Protein AF-A0A3D5E2D6-F1 (afdb_monomer_lite)

Structure (mmCIF, N/CA/C/O backbone):
data_AF-A0A3D5E2D6-F1
#
_entry.id   AF-A0A3D5E2D6-F1
#
loop_
_atom_site.group_PDB
_atom_site.id
_atom_site.type_symbol
_atom_site.label_atom_id
_atom_site.label_alt_id
_atom_site.label_comp_id
_atom_site.label_asym_id
_atom_site.label_entity_id
_atom_site.label_seq_id
_atom_site.pdbx_PDB_ins_code
_atom_site.Cartn_x
_atom_site.Cartn_y
_atom_site.Cartn_z
_atom_site.occupancy
_atom_site.B_iso_or_equiv
_atom_site.auth_seq_id
_atom_site.auth_comp_id
_atom_site.auth_asym_id
_atom_site.auth_atom_id
_atom_site.pdbx_PDB_model_num
ATOM 1 N N . MET A 1 1 ? 16.873 -0.459 74.908 1.00 52.78 1 MET A N 1
ATOM 2 C CA . MET A 1 1 ? 15.472 -0.195 75.318 1.00 52.78 1 MET A CA 1
ATOM 3 C C . MET A 1 1 ? 14.612 0.434 74.210 1.00 52.78 1 MET A C 1
ATOM 5 O O . MET A 1 1 ? 13.404 0.449 74.361 1.00 52.78 1 MET A O 1
ATOM 9 N N . SER A 1 2 ? 15.176 0.895 73.084 1.00 59.44 2 SER A N 1
ATOM 10 C CA . SER A 1 2 ? 14.431 1.497 71.958 1.00 59.44 2 SER A CA 1
ATOM 11 C C . SER A 1 2 ? 13.902 0.503 70.907 1.00 59.44 2 SER A C 1
ATOM 13 O O . SER A 1 2 ? 12.949 0.819 70.205 1.00 59.44 2 SER A O 1
ATOM 15 N N . ASN A 1 3 ? 14.479 -0.701 70.798 1.00 61.66 3 ASN A N 1
ATOM 16 C CA . ASN A 1 3 ? 14.042 -1.705 69.812 1.00 61.66 3 ASN A CA 1
ATOM 17 C C . ASN A 1 3 ? 12.753 -2.444 70.204 1.00 61.66 3 ASN A C 1
ATOM 19 O O . ASN A 1 3 ? 12.056 -2.952 69.329 1.00 61.66 3 ASN A O 1
ATOM 23 N N . ASP A 1 4 ? 12.433 -2.497 71.497 1.00 71.88 4 ASP A N 1
ATOM 24 C CA . ASP A 1 4 ? 11.298 -3.271 72.016 1.00 71.88 4 ASP A CA 1
ATOM 25 C C . ASP A 1 4 ? 9.964 -2.519 71.886 1.00 71.88 4 ASP A C 1
ATOM 27 O O . ASP A 1 4 ? 8.911 -3.104 71.657 1.00 71.88 4 ASP A O 1
ATOM 31 N N . SER A 1 5 ? 9.998 -1.187 71.954 1.00 75.25 5 SER A N 1
ATOM 32 C CA . SER A 1 5 ? 8.824 -0.350 71.685 1.00 75.25 5 SER A CA 1
ATOM 33 C C . SER A 1 5 ? 8.488 -0.303 70.191 1.00 75.25 5 SER A C 1
ATOM 35 O O . SER A 1 5 ? 7.313 -0.324 69.822 1.00 75.25 5 SER A O 1
ATOM 37 N N . LEU A 1 6 ? 9.505 -0.297 69.321 1.00 79.94 6 LEU A N 1
ATOM 38 C CA . LEU A 1 6 ? 9.332 -0.334 67.866 1.00 79.94 6 LEU A CA 1
ATOM 39 C C . LEU A 1 6 ? 8.751 -1.678 67.399 1.00 79.94 6 LEU A C 1
ATOM 41 O O . LEU A 1 6 ? 7.838 -1.704 66.572 1.00 79.94 6 LEU A O 1
ATOM 45 N N . SER A 1 7 ? 9.241 -2.792 67.950 1.00 78.38 7 SER A N 1
ATOM 46 C CA . SER A 1 7 ? 8.729 -4.132 67.641 1.00 78.38 7 SER A CA 1
ATOM 47 C C . SER A 1 7 ? 7.280 -4.309 68.113 1.00 78.38 7 SER A C 1
ATOM 49 O O . SER A 1 7 ? 6.462 -4.870 67.380 1.00 78.38 7 SER A O 1
ATOM 51 N N . GLN A 1 8 ? 6.918 -3.753 69.274 1.00 82.50 8 GLN A N 1
ATOM 52 C CA . GLN A 1 8 ? 5.534 -3.725 69.759 1.00 82.50 8 GLN A CA 1
ATOM 53 C C . GLN A 1 8 ? 4.610 -2.900 68.852 1.00 82.50 8 GLN A C 1
ATOM 55 O O . GLN A 1 8 ? 3.518 -3.362 68.519 1.00 82.50 8 GLN A O 1
ATOM 60 N N . LEU A 1 9 ? 5.049 -1.722 68.398 1.00 83.75 9 LEU A N 1
ATOM 61 C CA . LEU A 1 9 ? 4.298 -0.880 67.456 1.00 83.75 9 LEU A CA 1
ATOM 62 C C . LEU A 1 9 ? 4.072 -1.585 66.113 1.00 83.75 9 LEU A C 1
ATOM 64 O O . LEU A 1 9 ? 2.950 -1.605 65.605 1.00 83.75 9 LEU A O 1
ATOM 68 N N . LEU A 1 10 ? 5.112 -2.226 65.571 1.00 83.69 10 LEU A N 1
ATOM 69 C CA . LEU A 1 10 ? 5.026 -2.995 64.327 1.00 83.69 10 LEU A CA 1
ATOM 70 C C . LEU A 1 10 ? 4.103 -4.211 64.454 1.00 83.69 10 LEU A C 1
ATOM 72 O O . LEU A 1 10 ? 3.335 -4.493 63.532 1.00 83.69 10 LEU A O 1
ATOM 76 N N . ASN A 1 11 ? 4.135 -4.914 65.588 1.00 83.06 11 ASN A N 1
ATOM 77 C CA . ASN A 1 11 ? 3.230 -6.036 65.838 1.00 83.06 11 ASN A CA 1
ATOM 78 C C . ASN A 1 11 ? 1.775 -5.575 65.970 1.00 83.06 11 ASN A C 1
ATOM 80 O O . ASN A 1 11 ? 0.884 -6.206 65.401 1.00 83.06 11 ASN A O 1
ATOM 84 N N . LYS A 1 12 ? 1.533 -4.435 66.628 1.00 82.06 12 LYS A N 1
ATOM 85 C CA . LYS A 1 12 ? 0.194 -3.843 66.746 1.00 82.06 12 LYS A CA 1
ATOM 86 C C . LYS A 1 12 ? -0.347 -3.394 65.383 1.00 82.06 12 LYS A C 1
ATOM 88 O O . LYS A 1 12 ? -1.487 -3.696 65.047 1.00 82.06 12 LYS A O 1
ATOM 93 N N . ALA A 1 13 ? 0.493 -2.767 64.556 1.00 79.56 13 ALA A N 1
ATOM 94 C CA . ALA A 1 13 ? 0.140 -2.382 63.188 1.00 79.56 13 ALA A CA 1
ATOM 95 C C . ALA A 1 13 ? -0.141 -3.598 62.283 1.00 79.56 13 ALA A C 1
ATOM 97 O O . ALA A 1 13 ? -1.093 -3.581 61.503 1.00 79.56 13 ALA A O 1
ATOM 98 N N . LYS A 1 14 ? 0.641 -4.683 62.404 1.00 78.00 14 LYS A N 1
ATOM 99 C CA . LYS A 1 14 ? 0.392 -5.942 61.674 1.00 78.00 14 LYS A CA 1
ATOM 100 C C . LYS A 1 14 ? -0.911 -6.622 62.094 1.00 78.00 14 LYS A C 1
ATOM 102 O O . LYS A 1 14 ? -1.579 -7.189 61.232 1.00 78.00 14 LYS A O 1
ATOM 107 N N . HIS A 1 15 ? -1.262 -6.567 63.379 1.00 77.62 15 HIS A N 1
ATOM 108 C CA . HIS A 1 15 ? -2.524 -7.104 63.888 1.00 77.62 15 HIS A CA 1
ATOM 109 C C . HIS A 1 15 ? -3.713 -6.348 63.289 1.00 77.62 15 HIS A C 1
ATOM 111 O O . HIS A 1 15 ? -4.546 -6.954 62.622 1.00 77.62 15 HIS A O 1
ATOM 117 N N . PHE A 1 16 ? -3.715 -5.014 63.393 1.00 73.94 16 PHE A N 1
ATOM 118 C CA . PHE A 1 16 ? -4.772 -4.192 62.800 1.00 73.94 16 PHE A CA 1
ATOM 119 C C . PHE A 1 16 ? -4.859 -4.351 61.278 1.00 73.94 16 PHE A C 1
ATOM 121 O O . PHE A 1 16 ? -5.954 -4.438 60.738 1.00 73.94 16 PHE A O 1
ATOM 128 N N . ARG A 1 17 ? -3.730 -4.488 60.569 1.00 69.38 17 ARG A N 1
ATOM 129 C CA . ARG A 1 17 ? -3.738 -4.771 59.123 1.00 69.38 17 ARG A CA 1
ATOM 130 C C . ARG A 1 17 ? -4.427 -6.098 58.774 1.00 69.38 17 ARG A C 1
ATOM 132 O O . ARG A 1 17 ? -5.027 -6.183 57.708 1.00 69.38 17 ARG A O 1
ATOM 139 N N . ARG A 1 18 ? -4.329 -7.132 59.620 1.00 67.88 18 ARG A N 1
ATOM 140 C CA . ARG A 1 18 ? -5.046 -8.405 59.404 1.00 67.88 18 ARG A CA 1
ATOM 141 C C . ARG A 1 18 ? -6.535 -8.280 59.722 1.00 67.88 18 ARG A C 1
ATOM 143 O O . ARG A 1 18 ? -7.326 -8.870 58.995 1.00 67.88 18 ARG A O 1
ATOM 150 N N . ASP A 1 19 ? -6.897 -7.498 60.737 1.00 70.62 19 ASP A N 1
ATOM 151 C CA . ASP A 1 19 ? -8.296 -7.304 61.148 1.00 70.62 19 ASP A CA 1
ATOM 152 C C . ASP A 1 19 ? -9.091 -6.414 60.179 1.00 70.62 19 ASP A C 1
ATOM 154 O O . ASP A 1 19 ? -10.273 -6.660 59.953 1.00 70.62 19 ASP A O 1
ATOM 158 N N . LEU A 1 20 ? -8.449 -5.401 59.578 1.00 68.81 20 LEU A N 1
ATOM 159 C CA . LEU A 1 20 ? -9.093 -4.493 58.615 1.00 68.81 20 LEU A CA 1
ATOM 160 C C . LEU A 1 20 ? -9.435 -5.178 57.271 1.00 68.81 20 LEU A C 1
ATOM 162 O O . LEU A 1 20 ? -10.308 -4.697 56.550 1.00 68.81 20 LEU A O 1
ATOM 166 N N . GLY A 1 21 ? -8.812 -6.324 56.965 1.00 68.25 21 GLY A N 1
ATOM 167 C 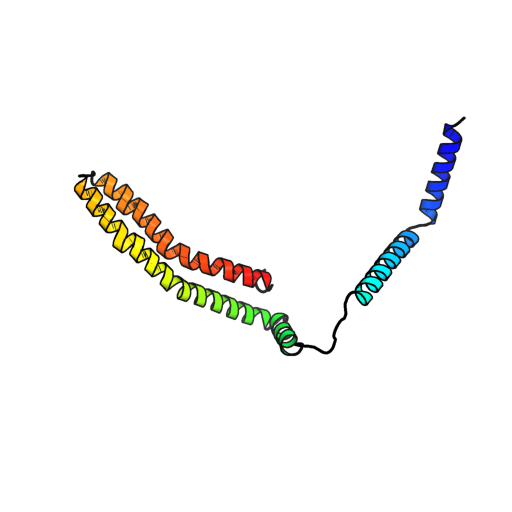CA . GLY A 1 21 ? -9.174 -7.199 55.844 1.00 68.25 21 GLY A CA 1
ATOM 168 C C . GLY A 1 21 ? -9.166 -6.540 54.455 1.00 68.25 21 GLY A C 1
ATOM 169 O O . GLY A 1 21 ? -8.642 -5.446 54.254 1.00 68.25 21 GLY A O 1
ATOM 170 N N . ASN A 1 22 ? -9.762 -7.227 53.475 1.00 68.88 22 ASN A N 1
ATOM 171 C CA . ASN A 1 22 ? -9.900 -6.731 52.097 1.00 68.88 22 ASN A CA 1
ATOM 172 C C . ASN A 1 22 ? -10.985 -5.654 51.945 1.00 68.88 22 ASN A C 1
ATOM 174 O O . ASN A 1 22 ? -10.946 -4.905 50.976 1.00 68.88 22 ASN A O 1
ATOM 178 N N . LYS A 1 23 ? -11.901 -5.527 52.914 1.00 76.38 23 LYS A N 1
ATOM 179 C CA . LYS A 1 23 ? -13.014 -4.566 52.863 1.00 76.38 23 LYS A CA 1
ATOM 180 C C . LYS A 1 23 ? -12.544 -3.127 52.733 1.00 76.38 23 LYS A C 1
ATOM 182 O O . LYS A 1 23 ? -13.032 -2.400 51.894 1.00 76.38 23 LYS A O 1
ATOM 187 N N . VAL A 1 24 ? -11.528 -2.739 53.499 1.00 78.94 24 VAL A N 1
ATOM 188 C CA . VAL A 1 24 ? -10.997 -1.370 53.435 1.00 78.94 24 VAL A CA 1
ATOM 189 C C . VAL A 1 24 ? -10.376 -1.084 52.068 1.00 78.94 24 VAL A C 1
ATOM 191 O O . VAL A 1 24 ? -10.449 0.036 51.581 1.00 78.94 24 VAL A O 1
ATOM 194 N N . HIS A 1 25 ? -9.776 -2.091 51.430 1.00 78.75 25 HIS A N 1
ATOM 195 C CA . HIS A 1 25 ? -9.262 -1.939 50.073 1.00 78.75 25 HIS A CA 1
ATOM 196 C C . HIS A 1 25 ? -10.399 -1.823 49.049 1.00 78.75 25 HIS A C 1
ATOM 198 O O . HIS A 1 25 ? -10.333 -0.949 48.191 1.00 78.75 25 HIS A O 1
ATOM 204 N N . GLU A 1 26 ? -11.437 -2.652 49.169 1.00 83.31 26 GLU A N 1
ATOM 205 C CA . GLU A 1 26 ? -12.642 -2.599 48.330 1.00 83.31 26 GLU A CA 1
ATOM 206 C C . GLU A 1 26 ? -13.359 -1.246 48.459 1.00 83.31 26 GLU A C 1
ATOM 208 O O . GLU A 1 26 ? -13.592 -0.601 47.442 1.00 83.31 26 GLU A O 1
ATOM 213 N N . ASP A 1 27 ? -13.580 -0.758 49.683 1.00 87.31 27 ASP A N 1
ATOM 214 C CA . ASP A 1 27 ? -14.234 0.528 49.965 1.00 87.31 27 ASP A CA 1
ATOM 215 C C . ASP A 1 27 ? -13.431 1.714 49.396 1.00 87.31 27 ASP A C 1
ATOM 217 O O . ASP A 1 27 ? -13.987 2.664 48.840 1.00 87.31 27 ASP A O 1
ATOM 221 N N . ILE A 1 28 ? -12.094 1.667 49.503 1.00 88.62 28 ILE A N 1
ATOM 222 C CA . ILE A 1 28 ? -11.222 2.689 48.909 1.00 88.62 28 ILE A CA 1
ATOM 223 C C . ILE A 1 28 ? -11.347 2.661 47.384 1.00 88.62 28 ILE A C 1
ATOM 225 O O . ILE A 1 28 ? -11.498 3.717 46.770 1.00 88.62 28 ILE A O 1
ATOM 229 N N . VAL A 1 29 ? -11.302 1.479 46.768 1.00 90.25 29 VAL A N 1
ATOM 230 C CA . VAL A 1 29 ? -11.436 1.341 45.312 1.00 90.25 29 VAL A CA 1
ATOM 231 C C . VAL A 1 29 ? -12.807 1.833 44.847 1.00 90.25 29 VAL A C 1
ATOM 233 O O . VAL A 1 29 ? -12.867 2.609 43.895 1.00 90.25 29 VAL A O 1
ATOM 236 N N . GLU A 1 30 ? -13.884 1.465 45.542 1.00 93.56 30 GLU A N 1
ATOM 237 C CA . GLU A 1 30 ? -15.245 1.929 45.253 1.00 93.56 30 GLU A CA 1
ATOM 238 C C . GLU A 1 30 ? -15.332 3.459 45.307 1.00 93.56 30 GLU A C 1
ATOM 240 O O . GLU A 1 30 ? -15.785 4.081 44.345 1.00 93.56 30 GLU A O 1
ATOM 245 N N . SER A 1 31 ? -14.783 4.083 46.356 1.00 93.75 31 SER A N 1
ATOM 246 C CA . SER A 1 31 ? -14.779 5.547 46.484 1.00 93.75 31 SER A CA 1
ATOM 247 C C . SER A 1 31 ? -14.025 6.254 45.350 1.00 93.75 31 SER A C 1
ATOM 249 O O . SER A 1 31 ? -14.475 7.287 44.852 1.00 93.75 31 SER A O 1
ATOM 251 N N . ILE A 1 32 ? -12.909 5.676 44.887 1.00 94.56 32 ILE A N 1
ATOM 252 C CA . ILE A 1 32 ? -12.122 6.222 43.773 1.00 94.56 32 ILE A CA 1
ATOM 253 C C . ILE A 1 32 ? -12.922 6.149 42.467 1.00 94.56 32 ILE A C 1
ATOM 255 O O . ILE A 1 32 ? -12.923 7.112 41.695 1.00 94.56 32 ILE A O 1
ATOM 259 N N . TYR A 1 33 ? -13.610 5.031 42.215 1.00 94.25 33 TYR A N 1
ATOM 260 C CA . TYR A 1 33 ? -14.460 4.883 41.031 1.00 94.25 33 TYR A CA 1
ATOM 261 C C . TYR A 1 33 ? -15.653 5.843 41.057 1.00 94.25 33 TYR A C 1
ATOM 263 O O . TYR A 1 33 ? -15.956 6.458 40.032 1.00 94.25 33 TYR A O 1
ATOM 271 N N . ASP A 1 34 ? -16.284 6.025 42.215 1.00 95.88 34 ASP A N 1
ATOM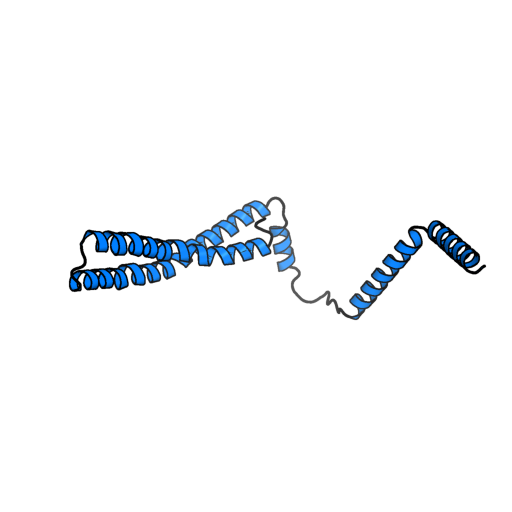 272 C CA . ASP A 1 34 ? -17.401 6.955 42.386 1.00 95.88 34 ASP A CA 1
ATOM 273 C C . ASP A 1 34 ? -16.988 8.412 42.154 1.00 95.88 34 ASP A C 1
ATOM 275 O O . ASP A 1 34 ? -17.687 9.164 41.461 1.00 95.88 34 ASP A O 1
ATOM 279 N N . ASP A 1 35 ? -15.833 8.818 42.681 1.00 95.88 35 ASP A N 1
ATOM 280 C CA . ASP A 1 35 ? -15.297 10.159 42.454 1.00 95.88 35 ASP A CA 1
ATOM 281 C C . ASP A 1 35 ? -14.919 10.370 40.985 1.00 95.88 35 ASP A C 1
ATOM 283 O O . ASP A 1 35 ? -15.277 11.397 40.397 1.00 95.88 35 ASP A O 1
ATOM 287 N N . ALA A 1 36 ? -14.282 9.383 40.349 1.00 94.19 36 ALA A N 1
ATOM 288 C CA . ALA A 1 36 ? -13.977 9.432 38.922 1.00 94.19 36 ALA A CA 1
ATOM 289 C C . ALA A 1 36 ? -15.253 9.560 38.070 1.00 94.19 36 ALA A C 1
ATOM 291 O O . ALA A 1 36 ? -15.325 10.424 37.190 1.00 94.19 36 ALA A O 1
ATOM 292 N N . ALA A 1 37 ? -16.291 8.770 38.364 1.00 91.62 37 ALA A N 1
ATOM 293 C CA . ALA A 1 37 ? -17.579 8.830 37.672 1.00 91.62 37 ALA A CA 1
ATOM 294 C C . ALA A 1 37 ? -18.273 10.185 37.870 1.00 91.62 37 ALA A C 1
ATOM 296 O O . ALA A 1 37 ? -18.828 10.761 36.926 1.00 91.62 37 ALA A O 1
ATOM 297 N N . ARG A 1 38 ? -18.210 10.737 39.086 1.00 94.62 38 ARG A N 1
ATOM 298 C CA . ARG A 1 38 ? -18.761 12.057 39.411 1.00 94.62 38 ARG A CA 1
ATOM 299 C C . ARG A 1 38 ? -18.051 13.174 38.648 1.00 94.62 38 ARG A C 1
ATOM 301 O O . ARG A 1 38 ? -18.722 14.084 38.157 1.00 94.62 38 ARG A O 1
ATOM 308 N N . ILE A 1 39 ? -16.722 13.116 38.547 1.00 94.00 39 ILE A N 1
ATOM 309 C CA . ILE A 1 39 ? -15.922 14.078 37.776 1.00 94.00 39 ILE A CA 1
ATOM 310 C C . ILE A 1 39 ? -16.260 13.962 36.288 1.00 94.00 39 ILE A C 1
ATOM 312 O O . ILE A 1 39 ? -16.584 14.973 35.666 1.00 94.00 39 ILE A O 1
ATOM 316 N N . ALA A 1 40 ? -16.272 12.746 35.735 1.00 90.94 40 ALA A N 1
ATOM 317 C CA . ALA A 1 40 ? -16.597 12.506 34.330 1.00 90.94 40 ALA A CA 1
ATOM 318 C C . ALA A 1 40 ? -17.987 13.048 33.963 1.00 90.94 40 ALA A C 1
ATOM 320 O O . ALA A 1 40 ? -18.128 13.778 32.986 1.00 90.94 40 ALA A O 1
ATOM 321 N N . LYS A 1 41 ? -18.999 12.788 34.801 1.00 87.75 41 LYS A N 1
ATOM 322 C CA . LYS A 1 41 ? -20.374 13.272 34.592 1.00 87.75 41 LYS A CA 1
ATOM 323 C C . LYS A 1 41 ? -20.503 14.798 34.643 1.00 87.75 41 LYS A C 1
ATOM 325 O O . LYS A 1 41 ? -21.445 15.348 34.087 1.00 87.75 41 LYS A O 1
ATOM 330 N N . ARG A 1 42 ? -19.599 15.484 35.348 1.00 89.31 42 ARG A N 1
ATOM 331 C CA . ARG A 1 42 ? -19.551 16.954 35.392 1.00 89.31 42 ARG A CA 1
ATOM 332 C C . ARG A 1 42 ? -18.781 17.555 34.221 1.00 89.31 42 ARG A C 1
ATOM 334 O O . ARG A 1 42 ? -19.081 18.675 33.831 1.00 89.31 42 ARG A O 1
ATOM 341 N N . ALA A 1 43 ? -17.769 16.849 33.728 1.00 88.44 43 ALA A N 1
ATOM 342 C CA . ALA A 1 43 ? -16.886 17.332 32.673 1.00 88.44 43 ALA A CA 1
ATOM 343 C C . ALA A 1 43 ? -17.408 17.023 31.261 1.00 88.44 43 ALA A C 1
ATOM 345 O O . ALA A 1 43 ? -17.043 17.720 30.318 1.00 88.44 43 ALA A O 1
ATOM 346 N N . VAL A 1 44 ? -18.243 15.992 31.111 1.00 86.50 44 VAL A N 1
ATOM 347 C CA . VAL A 1 44 ? -18.799 15.563 29.825 1.00 86.50 44 VAL A CA 1
ATOM 348 C C . VAL A 1 44 ?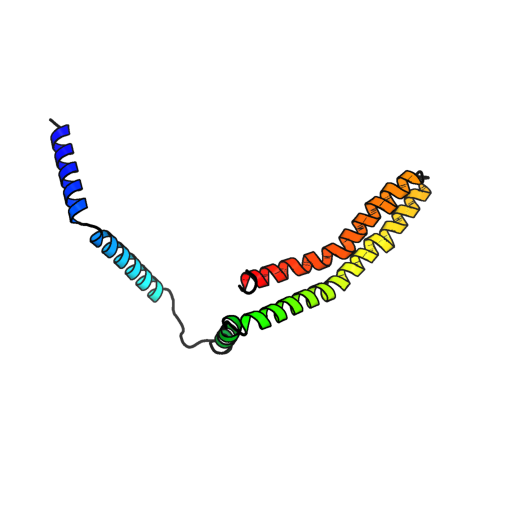 -20.282 15.906 29.768 1.00 86.50 44 VAL A C 1
ATOM 350 O O . VAL A 1 44 ? -21.072 15.401 30.564 1.00 86.50 44 VAL A O 1
ATOM 353 N N . ASP A 1 45 ? -20.660 16.726 28.792 1.00 77.12 45 ASP A N 1
ATOM 354 C CA . ASP A 1 45 ? -22.058 16.953 28.437 1.00 77.12 45 ASP A CA 1
ATOM 355 C C . ASP A 1 45 ? -22.452 15.925 27.368 1.00 77.12 45 ASP A C 1
ATOM 357 O O . ASP A 1 45 ? -22.042 16.012 26.209 1.00 77.12 45 ASP A O 1
ATOM 361 N N . ILE A 1 46 ? -23.159 14.871 27.784 1.00 67.75 46 ILE A N 1
ATOM 362 C CA . ILE A 1 46 ? -23.633 13.829 26.868 1.00 67.75 46 ILE A CA 1
ATOM 363 C C . ILE A 1 46 ? -24.949 14.321 26.273 1.00 67.75 46 ILE A C 1
ATOM 365 O O . ILE A 1 46 ? -26.021 14.129 26.856 1.00 67.75 46 ILE A O 1
ATOM 369 N N . ASP A 1 47 ? -24.873 14.945 25.100 1.00 62.50 47 ASP A N 1
ATOM 370 C CA . ASP A 1 47 ? -26.065 15.301 24.343 1.00 62.50 47 ASP A CA 1
ATOM 371 C C . ASP A 1 47 ? -26.733 14.029 23.801 1.00 62.50 47 ASP A C 1
ATOM 373 O O . ASP A 1 47 ? -26.358 13.459 22.780 1.00 62.50 47 ASP A O 1
ATOM 377 N N . ASN A 1 48 ? -27.754 13.560 24.515 1.00 57.84 48 ASN A N 1
ATOM 378 C CA . ASN A 1 48 ? -28.493 12.342 24.182 1.00 57.84 48 ASN A CA 1
ATOM 379 C C . ASN A 1 48 ? -29.412 12.516 22.950 1.00 57.84 48 ASN A C 1
ATOM 381 O O . ASN A 1 48 ? -30.171 11.606 22.603 1.00 57.84 48 ASN A O 1
ATOM 385 N N . LYS A 1 49 ? -29.413 13.702 22.318 1.00 55.66 49 LYS A N 1
ATOM 386 C CA . LYS A 1 49 ? -30.311 14.047 21.208 1.00 55.66 49 LYS A CA 1
ATOM 387 C C . LYS A 1 49 ? -29.622 14.319 19.877 1.00 55.66 49 LYS A C 1
ATOM 389 O O . LYS A 1 49 ? -30.327 14.279 18.866 1.00 55.66 49 LYS A O 1
ATOM 394 N N . SER A 1 50 ? -28.313 14.549 19.816 1.00 49.81 50 SER A N 1
ATOM 395 C CA . SER A 1 50 ? -27.671 14.893 18.547 1.00 49.81 50 SER A CA 1
ATOM 396 C C . SER A 1 50 ? -26.888 13.722 17.929 1.00 49.81 50 SER A C 1
ATOM 398 O O . SER A 1 50 ? -25.839 13.316 18.403 1.00 49.81 50 SER A O 1
ATOM 400 N N . ILE A 1 51 ? -27.440 13.221 16.808 1.00 49.75 51 ILE A N 1
ATOM 401 C CA . ILE A 1 51 ? -26.693 12.816 15.597 1.00 49.75 51 ILE A CA 1
ATOM 402 C C . ILE A 1 51 ? -25.843 11.534 15.777 1.00 49.75 51 ILE A C 1
ATOM 404 O O . ILE A 1 51 ? -24.698 11.610 16.177 1.00 49.75 51 ILE A O 1
ATOM 408 N N . SER A 1 52 ? -26.307 10.292 15.580 1.00 48.50 52 SER A N 1
ATOM 409 C CA . SER A 1 52 ? -26.460 9.603 14.272 1.00 48.50 52 SER A CA 1
ATOM 410 C C . SER A 1 52 ? -26.984 8.155 14.463 1.00 48.50 52 SER A C 1
ATOM 412 O O . SER A 1 52 ? -26.790 7.288 13.610 1.00 48.50 52 SER A O 1
ATOM 414 N N . MET A 1 53 ? -27.656 7.865 15.586 1.00 52.72 53 MET A N 1
ATOM 415 C CA . MET A 1 53 ? -27.993 6.513 16.085 1.00 52.72 53 MET A CA 1
ATOM 416 C C . MET A 1 53 ? -28.738 5.561 15.121 1.00 52.72 53 MET A C 1
ATOM 418 O O . MET A 1 53 ? -28.966 4.408 15.476 1.00 52.72 53 MET A O 1
ATOM 422 N N . GLY A 1 54 ? -29.160 5.997 13.935 1.00 55.56 54 GLY A N 1
ATOM 423 C CA . GLY A 1 54 ? -29.760 5.125 12.923 1.00 55.56 54 GLY A CA 1
ATOM 424 C C . GLY A 1 54 ? -28.733 4.397 12.056 1.00 55.56 54 GLY A C 1
ATOM 425 O O . GLY A 1 54 ? -28.858 3.192 11.866 1.00 55.56 54 GLY A O 1
ATOM 426 N N . LEU A 1 55 ? -27.727 5.118 11.549 1.00 57.06 55 LEU A N 1
ATOM 427 C CA . LEU A 1 55 ? -26.728 4.580 10.618 1.00 57.06 55 LEU A CA 1
ATOM 428 C C . LEU A 1 55 ? -25.663 3.779 11.362 1.00 57.06 55 LEU A C 1
ATOM 430 O O . LEU A 1 55 ? -25.470 2.616 11.029 1.00 57.06 55 LEU A O 1
ATOM 434 N N . ASP A 1 56 ? -25.088 4.333 12.431 1.00 60.75 56 ASP A N 1
ATOM 435 C CA . ASP A 1 56 ? -24.049 3.642 13.206 1.00 60.75 56 ASP A CA 1
ATOM 436 C C . ASP A 1 56 ? -24.587 2.362 13.855 1.00 60.75 56 ASP A C 1
ATOM 438 O O . ASP A 1 56 ? -23.972 1.310 13.743 1.00 60.75 56 ASP A O 1
ATOM 442 N N . ARG A 1 57 ? -25.810 2.379 14.411 1.00 61.47 57 ARG A N 1
ATOM 443 C CA . ARG A 1 57 ? -26.428 1.154 14.961 1.00 61.47 57 ARG A CA 1
ATOM 444 C C . ARG A 1 57 ? -26.845 0.143 13.895 1.00 61.47 57 ARG A C 1
ATOM 446 O O . ARG A 1 57 ? -26.961 -1.043 14.205 1.00 61.47 57 ARG A O 1
ATOM 453 N N . ALA A 1 58 ? -27.180 0.591 12.684 1.00 62.28 58 ALA A N 1
ATOM 454 C CA . ALA A 1 58 ? -27.524 -0.310 11.585 1.00 62.28 58 ALA A CA 1
ATOM 455 C C . ALA A 1 58 ? -26.267 -0.974 11.019 1.00 62.28 58 ALA A C 1
ATOM 457 O O . ALA A 1 58 ? -26.287 -2.180 10.776 1.00 62.28 58 ALA A O 1
ATOM 458 N N . ILE A 1 59 ? -25.188 -0.200 10.881 1.00 65.69 59 ILE A N 1
ATOM 459 C CA . ILE A 1 59 ? -23.857 -0.683 10.522 1.00 65.69 59 ILE A CA 1
ATOM 460 C C . ILE A 1 59 ? -23.385 -1.662 11.596 1.00 65.69 59 ILE A C 1
ATOM 462 O O . ILE A 1 59 ? -23.156 -2.814 11.248 1.00 65.69 59 ILE A O 1
ATOM 466 N N . ASP A 1 60 ? -23.404 -1.298 12.882 1.00 65.38 60 ASP A N 1
ATOM 467 C CA . ASP A 1 60 ? -23.072 -2.205 13.991 1.00 65.38 60 ASP A CA 1
ATOM 468 C C . ASP A 1 60 ? -23.897 -3.490 13.933 1.00 65.38 60 ASP A C 1
ATOM 470 O O . ASP A 1 60 ? -23.353 -4.582 13.962 1.00 65.38 60 ASP A O 1
ATOM 474 N N . ARG A 1 61 ? -25.220 -3.424 13.748 1.00 66.69 61 ARG A N 1
ATOM 475 C CA . ARG A 1 61 ? -26.038 -4.649 13.695 1.00 66.69 61 ARG A CA 1
ATOM 476 C C . ARG A 1 61 ? -25.648 -5.582 12.546 1.00 66.69 61 ARG A C 1
ATOM 478 O O . ARG A 1 61 ? -25.783 -6.796 12.683 1.00 66.69 61 ARG A O 1
ATOM 485 N N . VAL A 1 62 ? -25.203 -5.029 11.422 1.00 65.38 62 VAL A N 1
ATOM 486 C CA . VAL A 1 62 ? -24.748 -5.792 10.257 1.00 65.38 62 VAL A CA 1
ATOM 487 C C . VAL A 1 62 ? -23.329 -6.332 10.493 1.00 65.38 62 VAL A C 1
ATOM 489 O O . VAL A 1 62 ? -23.113 -7.531 10.304 1.00 65.38 62 VAL A O 1
ATOM 492 N N . VAL A 1 63 ? -22.426 -5.494 11.019 1.00 63.34 63 VAL A N 1
ATOM 493 C CA . VAL A 1 63 ? -21.024 -5.798 11.365 1.00 63.34 63 VAL A CA 1
ATOM 494 C C . VAL A 1 63 ? -20.920 -6.862 12.463 1.00 63.34 63 VAL A C 1
ATOM 496 O O . VAL A 1 63 ? -20.190 -7.836 12.319 1.00 63.34 63 VAL A O 1
ATOM 499 N N . THR A 1 64 ? -21.678 -6.722 13.553 1.00 65.12 64 THR A N 1
ATOM 500 C CA . THR A 1 64 ? -21.579 -7.575 14.751 1.00 65.12 64 THR A CA 1
ATOM 501 C C . THR A 1 64 ? -22.448 -8.834 14.676 1.00 65.12 64 THR A C 1
ATOM 503 O O . THR A 1 64 ? -22.485 -9.634 15.615 1.00 65.12 64 THR A O 1
ATOM 506 N N . SER A 1 65 ? -23.191 -9.049 13.587 1.00 69.94 65 SER A N 1
ATOM 507 C CA . SER A 1 65 ? -24.014 -10.253 13.474 1.00 69.94 65 SER A CA 1
ATOM 508 C C . SER A 1 65 ? -23.158 -11.481 13.143 1.00 69.94 65 SER A C 1
ATOM 510 O O . SER A 1 65 ? -22.416 -11.525 12.166 1.00 69.94 65 SER A O 1
ATOM 512 N N . ARG A 1 66 ? -23.317 -12.544 13.935 1.00 69.31 66 ARG A N 1
ATOM 513 C CA . ARG A 1 66 ? -22.548 -13.795 13.804 1.00 69.31 66 ARG A CA 1
ATOM 514 C C . ARG A 1 66 ? -22.685 -14.483 12.438 1.00 69.31 66 ARG A C 1
ATOM 516 O O . ARG A 1 66 ? -21.811 -15.253 12.060 1.00 69.31 66 ARG A O 1
ATOM 523 N N . LEU A 1 67 ? -23.788 -14.236 11.727 1.00 76.69 67 LEU A N 1
ATOM 524 C CA . LEU A 1 67 ? -24.075 -14.850 10.430 1.00 76.69 67 LEU A CA 1
ATOM 525 C C . LEU A 1 67 ? -23.732 -13.936 9.246 1.00 76.69 67 LEU A C 1
ATOM 527 O O . LEU A 1 67 ? -23.249 -14.451 8.243 1.00 76.69 67 LEU A O 1
ATOM 531 N N . TYR A 1 68 ? -23.948 -12.614 9.343 1.00 78.62 68 TYR A N 1
ATOM 532 C CA . TYR A 1 68 ? -23.609 -11.689 8.250 1.00 78.62 68 TYR A CA 1
ATOM 533 C C . TYR A 1 68 ? -22.169 -11.177 8.318 1.00 78.62 68 TYR A C 1
ATOM 535 O O . TYR A 1 68 ? -21.660 -10.745 7.289 1.00 78.62 68 TYR A O 1
ATOM 543 N N . GLY A 1 69 ? -21.480 -11.316 9.457 1.00 77.88 69 GLY A N 1
ATOM 544 C CA . GLY A 1 69 ? -20.067 -10.956 9.583 1.00 77.88 69 GLY A CA 1
ATOM 545 C C . GLY A 1 69 ? -19.176 -11.689 8.575 1.00 77.88 69 GLY A C 1
ATOM 546 O O . GLY A 1 69 ? -18.373 -11.055 7.901 1.00 77.88 69 GLY A O 1
ATOM 547 N N . PHE A 1 70 ? -19.369 -13.001 8.379 1.00 82.44 70 PHE A N 1
ATOM 548 C CA . PHE A 1 70 ? -18.556 -13.782 7.434 1.00 82.44 70 PHE A CA 1
ATOM 549 C C . PHE A 1 70 ? -18.803 -13.419 5.949 1.00 82.44 70 PHE A C 1
ATOM 551 O O . PHE A 1 70 ? -17.834 -13.134 5.244 1.00 82.44 70 PHE A O 1
ATOM 558 N N . PRO A 1 71 ? -20.054 -13.357 5.442 1.00 86.75 71 PRO A N 1
ATOM 559 C CA . PRO A 1 71 ? -20.334 -12.857 4.093 1.00 86.75 71 PRO A CA 1
ATOM 560 C C . PRO A 1 71 ? -19.839 -11.429 3.851 1.00 86.75 71 PRO A C 1
ATOM 562 O O . PRO A 1 71 ? -19.323 -11.127 2.777 1.00 86.75 71 PRO A O 1
ATOM 565 N N . LEU A 1 72 ? -19.984 -10.552 4.844 1.00 84.38 72 LEU A N 1
ATOM 566 C CA . LEU A 1 72 ? -19.569 -9.158 4.748 1.00 84.38 72 LEU A CA 1
ATOM 567 C C . LEU A 1 72 ? -18.048 -9.020 4.721 1.00 84.38 72 LEU A C 1
ATOM 569 O O . LEU A 1 72 ? -17.531 -8.273 3.898 1.00 84.38 72 LEU A O 1
ATOM 573 N N . MET A 1 73 ? -17.338 -9.801 5.536 1.00 85.19 73 MET A N 1
ATOM 574 C CA . MET A 1 73 ? -15.880 -9.916 5.486 1.00 85.19 73 MET A CA 1
ATOM 575 C C . MET A 1 73 ? -15.414 -10.361 4.094 1.00 85.19 73 MET A C 1
ATOM 577 O O . MET A 1 73 ? -14.547 -9.720 3.508 1.00 85.19 73 MET A O 1
ATOM 581 N N . MET A 1 74 ? -16.026 -11.405 3.523 1.00 88.88 74 MET A N 1
ATOM 582 C CA . MET A 1 74 ? -15.705 -11.871 2.166 1.00 88.88 74 MET A CA 1
ATOM 583 C C . MET A 1 74 ? -15.958 -10.793 1.106 1.00 88.88 74 MET A C 1
ATOM 585 O O . MET A 1 74 ? -15.137 -10.613 0.205 1.00 88.88 74 MET A O 1
ATOM 589 N N . LEU A 1 75 ? -17.070 -10.060 1.210 1.00 89.81 75 LEU A N 1
ATOM 590 C CA . LEU A 1 75 ? -17.397 -8.958 0.303 1.00 89.81 75 LEU A CA 1
ATOM 591 C C . LEU A 1 75 ? -16.358 -7.839 0.403 1.00 89.81 75 LEU A C 1
ATOM 593 O O . LEU A 1 75 ? -15.849 -7.386 -0.620 1.00 89.81 75 LEU A O 1
ATOM 597 N N . LEU A 1 76 ? -16.016 -7.422 1.620 1.00 88.06 76 LEU A N 1
ATOM 598 C CA . LEU A 1 76 ? -15.082 -6.330 1.872 1.00 88.06 76 LEU A CA 1
ATOM 599 C C . LEU A 1 76 ? -13.660 -6.707 1.424 1.00 88.06 76 LEU A C 1
ATOM 601 O O . LEU A 1 76 ? -13.012 -5.934 0.722 1.00 88.06 76 LEU A O 1
ATOM 605 N N . LEU A 1 77 ? -13.220 -7.934 1.714 1.00 90.12 77 LEU A N 1
ATOM 606 C CA . LEU A 1 77 ? -11.955 -8.481 1.221 1.00 90.12 77 LEU A CA 1
ATOM 607 C C . LEU A 1 77 ? -11.924 -8.524 -0.314 1.00 90.12 77 LEU A C 1
ATOM 609 O O . LEU A 1 77 ? -10.942 -8.110 -0.927 1.00 90.12 77 LEU A O 1
ATOM 613 N N . THR A 1 78 ? -13.012 -8.974 -0.947 1.00 92.69 78 THR A N 1
ATOM 614 C CA . THR A 1 78 ? -13.142 -8.983 -2.415 1.00 92.69 78 THR A CA 1
ATOM 615 C C . THR A 1 78 ? -13.055 -7.571 -2.984 1.00 92.69 78 THR A C 1
ATOM 617 O O . THR A 1 78 ? -12.371 -7.353 -3.981 1.00 92.69 78 THR A O 1
ATOM 620 N N . LEU A 1 79 ? -13.710 -6.602 -2.342 1.00 93.75 79 LEU A N 1
ATOM 621 C CA . LEU A 1 79 ? -13.677 -5.198 -2.741 1.00 93.75 79 LEU A CA 1
ATOM 622 C C . LEU A 1 79 ? -12.257 -4.639 -2.638 1.00 93.75 79 LEU A C 1
ATOM 624 O O . LEU A 1 79 ? -11.785 -4.018 -3.588 1.00 93.75 79 LEU A O 1
ATOM 628 N N . VAL A 1 80 ? -11.549 -4.907 -1.539 1.00 93.25 80 VAL A N 1
ATOM 629 C CA . VAL A 1 80 ? -10.155 -4.477 -1.366 1.00 93.25 80 VAL A CA 1
ATOM 630 C C . VAL A 1 80 ? -9.231 -5.132 -2.384 1.00 93.25 80 VAL A C 1
ATOM 632 O O . VAL A 1 80 ? -8.414 -4.430 -2.978 1.00 93.25 80 VAL A O 1
ATOM 635 N N . PHE A 1 81 ? -9.377 -6.428 -2.668 1.00 93.12 81 PHE A N 1
ATOM 636 C CA . PHE A 1 81 ? -8.605 -7.077 -3.732 1.00 93.12 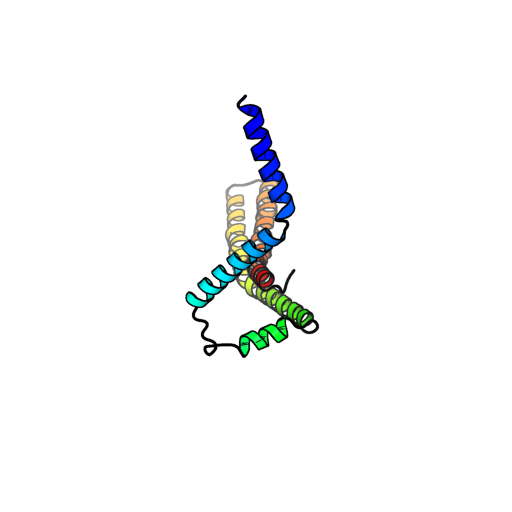81 PHE A CA 1
ATOM 637 C C . PHE A 1 81 ? -8.900 -6.479 -5.104 1.00 93.12 81 PHE A C 1
ATOM 639 O O . PHE A 1 81 ? -7.973 -6.188 -5.857 1.00 93.12 81 PHE A O 1
ATOM 646 N N . TRP A 1 82 ? -10.174 -6.259 -5.423 1.00 95.25 82 TRP A N 1
ATOM 647 C CA . TRP A 1 82 ? -10.574 -5.649 -6.686 1.00 95.25 82 TRP A CA 1
ATOM 648 C C . TRP A 1 82 ? -9.999 -4.237 -6.835 1.00 95.25 82 TRP A C 1
ATOM 650 O O . TRP A 1 82 ? -9.403 -3.917 -7.866 1.00 95.25 82 TRP A O 1
ATOM 660 N N . LEU A 1 83 ? -10.100 -3.424 -5.780 1.00 94.69 83 LEU A N 1
ATOM 661 C CA . LEU A 1 83 ? -9.545 -2.076 -5.739 1.00 94.69 83 LEU A CA 1
ATOM 662 C C . LEU A 1 83 ? -8.019 -2.095 -5.851 1.00 94.69 83 LEU A C 1
ATOM 664 O O . LEU A 1 83 ? -7.451 -1.278 -6.567 1.00 94.69 83 LEU A O 1
ATOM 668 N N . THR A 1 84 ? -7.359 -3.049 -5.198 1.00 95.25 84 THR A N 1
ATOM 669 C CA . THR A 1 84 ? -5.907 -3.223 -5.270 1.00 95.25 84 THR A CA 1
ATOM 670 C C . THR A 1 84 ? -5.472 -3.578 -6.687 1.00 95.25 84 THR A C 1
ATOM 672 O O . THR A 1 84 ? -4.597 -2.916 -7.228 1.00 95.25 84 THR A O 1
ATOM 675 N N . ILE A 1 85 ? -6.085 -4.582 -7.320 1.00 93.31 85 ILE A N 1
ATOM 676 C CA . ILE A 1 85 ? -5.704 -5.032 -8.669 1.00 93.31 85 ILE A CA 1
ATOM 677 C C . ILE A 1 85 ? -5.980 -3.931 -9.696 1.00 93.31 85 ILE A C 1
ATOM 679 O O . ILE A 1 85 ? -5.105 -3.581 -10.488 1.00 93.31 85 ILE A O 1
ATOM 683 N N . SER A 1 86 ? -7.184 -3.352 -9.668 1.00 94.81 86 SER A N 1
ATOM 684 C CA . SER A 1 86 ? -7.564 -2.302 -10.615 1.00 94.81 86 SER A CA 1
ATOM 685 C C . SER A 1 86 ? -6.776 -1.013 -10.378 1.00 94.81 86 SER A C 1
ATOM 687 O O . SER A 1 86 ? -6.356 -0.363 -11.335 1.00 94.81 86 SER A O 1
ATOM 689 N N . GLY A 1 87 ? -6.575 -0.639 -9.114 1.00 93.88 87 GLY A N 1
ATOM 690 C CA . GLY A 1 87 ? -5.855 0.566 -8.716 1.00 93.88 87 GLY A CA 1
ATOM 691 C C . GLY A 1 87 ? -4.358 0.465 -8.975 1.00 93.88 87 GLY A C 1
ATOM 692 O O . GLY A 1 87 ? -3.760 1.449 -9.392 1.00 93.88 87 GLY A O 1
ATOM 693 N N . ALA A 1 88 ? -3.760 -0.716 -8.799 1.00 95.31 88 ALA A N 1
ATOM 694 C CA . ALA A 1 88 ? -2.338 -0.946 -9.035 1.00 95.31 88 ALA A CA 1
ATOM 695 C C . ALA A 1 88 ? -1.967 -1.018 -10.517 1.00 95.31 88 ALA A C 1
ATOM 697 O O . ALA A 1 88 ? -0.815 -0.760 -10.856 1.00 95.31 88 ALA A O 1
ATOM 698 N N . ASN A 1 89 ? -2.912 -1.331 -11.406 1.00 94.88 89 ASN A N 1
ATOM 699 C CA . ASN A 1 89 ? -2.635 -1.465 -12.836 1.00 94.88 89 ASN A CA 1
ATOM 700 C C . ASN A 1 89 ? -2.061 -0.170 -13.445 1.00 94.88 89 ASN A C 1
ATOM 702 O O . ASN A 1 89 ? -1.103 -0.203 -14.214 1.00 94.88 89 ASN A O 1
ATOM 706 N N . VAL A 1 90 ? -2.598 0.987 -13.045 1.00 94.25 90 VAL A N 1
ATOM 707 C CA . VAL A 1 90 ? -2.127 2.303 -13.509 1.00 94.25 90 VAL A CA 1
ATOM 708 C C . VAL A 1 90 ? -0.684 2.592 -13.060 1.00 94.25 90 VAL A C 1
ATOM 710 O O . VAL A 1 90 ? 0.175 2.722 -13.933 1.00 94.25 90 VAL A O 1
ATOM 713 N N . PRO A 1 91 ? -0.350 2.645 -11.754 1.00 94.75 91 PRO A N 1
ATOM 714 C CA . PRO A 1 91 ? 1.022 2.882 -11.311 1.00 94.75 91 PRO A CA 1
ATOM 715 C C . PRO A 1 91 ? 1.981 1.780 -11.772 1.00 94.75 91 PRO A C 1
ATOM 717 O O . PRO A 1 91 ? 3.120 2.087 -12.111 1.00 94.75 91 PRO A O 1
ATOM 720 N N . SER A 1 92 ? 1.528 0.524 -11.859 1.00 95.19 92 SER A N 1
ATOM 721 C CA . SER A 1 92 ? 2.332 -0.578 -12.399 1.00 95.19 92 SER A CA 1
ATOM 722 C C . SER A 1 92 ? 2.733 -0.335 -13.848 1.00 95.19 92 SER A C 1
ATOM 724 O O . SER A 1 92 ? 3.917 -0.426 -14.164 1.00 95.19 92 SER A O 1
ATOM 726 N N . SER A 1 93 ? 1.789 0.070 -14.705 1.00 94.44 93 SER A N 1
ATOM 727 C CA . SER A 1 93 ? 2.099 0.422 -16.096 1.00 94.44 93 SER A CA 1
ATOM 728 C C . SER A 1 93 ? 3.058 1.610 -16.198 1.00 94.44 93 SER A C 1
ATOM 730 O O . SER A 1 93 ? 3.996 1.568 -16.986 1.00 94.44 93 SER A O 1
ATOM 732 N N . MET A 1 94 ? 2.898 2.632 -15.350 1.00 95.38 94 MET A N 1
ATOM 733 C CA . MET A 1 94 ? 3.787 3.799 -15.340 1.00 95.38 94 MET A CA 1
ATOM 734 C C . MET A 1 94 ? 5.221 3.425 -14.949 1.00 95.38 94 MET A C 1
ATOM 736 O O . MET A 1 94 ? 6.172 3.878 -15.587 1.00 95.38 94 MET A O 1
ATOM 740 N N . LEU A 1 95 ? 5.382 2.594 -13.914 1.00 95.25 95 LEU A N 1
ATOM 741 C CA . LEU A 1 95 ? 6.689 2.086 -13.499 1.00 95.25 95 LEU A CA 1
ATOM 742 C C . LEU A 1 95 ? 7.290 1.173 -14.572 1.00 95.25 95 LEU A C 1
ATOM 744 O O . LEU A 1 95 ? 8.459 1.339 -14.909 1.00 95.25 95 LEU A O 1
ATOM 748 N N . ALA A 1 96 ? 6.495 0.267 -15.147 1.00 95.00 96 ALA A N 1
ATOM 749 C CA . ALA A 1 96 ? 6.949 -0.625 -16.207 1.00 95.00 96 ALA A CA 1
ATOM 750 C C . ALA A 1 96 ? 7.471 0.173 -17.407 1.00 95.00 96 ALA A C 1
ATOM 752 O O . ALA A 1 96 ? 8.585 -0.076 -17.855 1.00 95.00 96 ALA A O 1
ATOM 753 N N . THR A 1 97 ? 6.746 1.197 -17.858 1.00 94.12 97 THR A N 1
ATOM 754 C CA . THR A 1 97 ? 7.213 2.060 -18.948 1.00 94.12 97 THR A CA 1
ATOM 755 C C . THR A 1 97 ? 8.493 2.809 -18.583 1.00 94.12 97 THR A C 1
ATOM 757 O O . THR A 1 97 ? 9.411 2.906 -19.395 1.00 94.12 97 THR A O 1
ATOM 760 N N . LEU A 1 98 ? 8.620 3.294 -17.348 1.00 94.62 98 LEU A N 1
ATOM 761 C CA . LEU A 1 98 ? 9.841 3.973 -16.918 1.00 94.62 98 LEU A CA 1
ATOM 762 C C . LEU A 1 98 ? 11.058 3.031 -16.890 1.00 94.62 98 LEU A C 1
ATOM 764 O O . LEU A 1 98 ? 12.096 3.350 -17.468 1.00 94.62 98 LEU A O 1
ATOM 768 N N . PHE A 1 99 ? 10.952 1.880 -16.226 1.00 94.06 99 PHE A N 1
ATOM 769 C CA . PHE A 1 99 ? 12.082 0.965 -16.035 1.00 94.06 99 PHE A CA 1
ATOM 770 C C . PHE A 1 99 ? 12.368 0.105 -17.276 1.00 94.06 99 PHE A C 1
ATOM 772 O O . PHE A 1 99 ? 13.527 -0.050 -17.661 1.00 94.06 99 PHE A O 1
ATOM 779 N N . LEU A 1 100 ? 11.334 -0.435 -17.922 1.00 93.56 100 LEU A N 1
ATOM 780 C CA . LEU A 1 100 ? 11.473 -1.399 -19.019 1.00 93.56 100 LEU A CA 1
ATOM 781 C C . LEU A 1 100 ? 11.484 -0.742 -20.402 1.00 93.56 100 LEU A C 1
ATOM 783 O O . LEU A 1 100 ? 12.247 -1.182 -21.255 1.00 93.56 100 LEU A O 1
ATOM 787 N N . ASP A 1 101 ? 10.690 0.306 -20.635 1.00 92.75 101 ASP A N 1
ATOM 788 C CA . ASP A 1 101 ? 10.592 0.901 -21.979 1.00 92.75 101 ASP A CA 1
ATOM 789 C C . ASP A 1 101 ? 11.550 2.086 -22.178 1.00 92.75 101 ASP A C 1
ATOM 791 O O . ASP A 1 101 ? 11.969 2.359 -23.301 1.00 92.75 101 ASP A O 1
ATOM 795 N N . ILE A 1 102 ? 11.919 2.797 -21.105 1.00 93.12 102 ILE A N 1
ATOM 796 C CA . ILE A 1 102 ? 12.795 3.979 -21.183 1.00 93.12 102 ILE A CA 1
ATOM 797 C C . ILE A 1 102 ? 14.213 3.650 -20.713 1.00 93.12 102 ILE A C 1
ATOM 799 O O . ILE A 1 102 ? 15.177 3.839 -21.460 1.00 93.12 102 ILE A O 1
ATOM 803 N N . ILE A 1 103 ? 14.366 3.174 -19.474 1.00 94.31 103 ILE A N 1
ATOM 804 C CA . ILE A 1 103 ? 15.695 3.014 -18.870 1.00 94.31 103 ILE A CA 1
ATOM 805 C C . ILE A 1 103 ? 16.424 1.790 -19.439 1.00 94.31 103 ILE A C 1
ATOM 807 O O . ILE A 1 103 ? 17.597 1.911 -19.790 1.00 94.31 103 ILE A O 1
ATOM 811 N N . TYR A 1 104 ? 15.758 0.639 -19.582 1.00 94.44 104 TYR A N 1
ATOM 812 C CA . TYR A 1 104 ? 16.394 -0.579 -20.101 1.00 94.44 104 TYR A CA 1
ATOM 813 C C . TYR A 1 104 ? 17.016 -0.400 -21.504 1.00 94.44 104 TYR A C 1
ATOM 815 O O . TYR A 1 104 ? 18.207 -0.693 -21.649 1.00 94.44 104 TYR A O 1
ATOM 823 N N . PRO A 1 105 ? 16.320 0.155 -22.520 1.00 93.38 105 PRO A N 1
ATOM 824 C CA . PRO A 1 105 ? 16.929 0.389 -23.830 1.00 93.38 105 PRO A CA 1
ATOM 825 C C . PRO A 1 105 ? 18.073 1.406 -23.774 1.00 93.38 105 PRO A C 1
ATOM 827 O O . PRO A 1 105 ? 19.069 1.257 -24.483 1.00 93.38 105 PRO A O 1
ATOM 830 N N . GLY A 1 106 ? 17.969 2.412 -22.897 1.00 92.94 106 GLY A N 1
ATOM 831 C CA . GLY A 1 106 ? 19.051 3.364 -22.641 1.00 92.94 106 GLY A CA 1
ATOM 832 C C . GLY A 1 106 ? 20.304 2.692 -22.072 1.00 92.94 106 GLY A C 1
ATOM 833 O O . GLY A 1 106 ? 21.412 2.969 -22.531 1.00 92.94 106 GLY A O 1
ATOM 834 N N . LEU A 1 107 ? 20.137 1.761 -21.126 1.00 92.00 107 LEU A N 1
ATOM 835 C CA . LEU A 1 107 ? 21.234 0.962 -20.569 1.00 92.00 107 LEU A CA 1
ATOM 836 C C . LEU A 1 107 ? 21.867 0.048 -21.621 1.00 92.00 107 LEU A C 1
ATOM 838 O O . LEU A 1 107 ? 23.093 -0.024 -21.683 1.00 92.00 107 LEU A O 1
ATOM 842 N N . LYS A 1 108 ? 21.062 -0.600 -22.472 1.00 92.19 108 LYS A N 1
ATOM 843 C CA . LYS A 1 108 ? 21.575 -1.438 -23.569 1.00 92.19 108 LYS A CA 1
ATOM 844 C C . LYS A 1 108 ? 22.370 -0.618 -24.581 1.00 92.19 108 LYS A C 1
ATOM 846 O O . LYS A 1 108 ? 23.493 -0.989 -24.906 1.00 92.19 108 LYS A O 1
ATOM 851 N N . SER A 1 109 ? 21.854 0.538 -25.000 1.00 92.12 109 SER A N 1
ATOM 852 C CA . SER A 1 109 ? 22.572 1.434 -25.916 1.00 92.12 109 SER A CA 1
ATOM 853 C C . SER A 1 109 ? 23.886 1.949 -25.313 1.00 92.12 109 SER A C 1
ATOM 855 O O . SER A 1 109 ? 24.911 1.997 -25.998 1.00 92.12 109 SER A O 1
ATOM 857 N N . LEU A 1 110 ? 23.894 2.278 -24.016 1.00 92.19 110 LEU A N 1
ATOM 858 C CA . LEU A 1 110 ? 25.112 2.682 -23.316 1.00 92.19 110 LEU A CA 1
ATOM 859 C C . LEU A 1 110 ? 26.130 1.534 -23.247 1.00 92.19 110 LEU A C 1
ATOM 861 O O . LEU A 1 110 ? 27.308 1.742 -23.532 1.00 92.19 110 LEU A O 1
ATOM 865 N N . SER A 1 111 ? 25.676 0.326 -22.919 1.00 90.62 111 SER A N 1
ATOM 866 C CA . SER A 1 111 ? 26.505 -0.881 -22.863 1.00 90.62 111 SER A CA 1
ATOM 867 C C . SER A 1 111 ? 27.165 -1.200 -24.209 1.00 90.62 111 SER A C 1
ATOM 869 O O . SER A 1 111 ? 28.374 -1.447 -24.269 1.00 90.62 111 SER A O 1
ATOM 871 N N . GLU A 1 112 ? 26.403 -1.078 -25.301 1.00 89.94 112 GLU A N 1
ATOM 872 C CA . GLU A 1 112 ? 26.905 -1.218 -26.671 1.00 89.94 112 GLU A CA 1
ATOM 873 C C . GLU A 1 112 ? 27.942 -0.139 -27.010 1.00 89.94 112 GLU A C 1
ATOM 875 O O . GLU A 1 112 ? 29.020 -0.455 -27.515 1.00 89.94 112 GLU A O 1
ATOM 880 N N . SER A 1 113 ? 27.678 1.130 -26.671 1.00 91.88 113 SER A N 1
ATOM 881 C CA . SER A 1 113 ? 28.631 2.226 -26.921 1.00 91.88 113 SER A CA 1
ATOM 882 C C . SER A 1 113 ? 29.951 2.076 -26.153 1.00 91.88 113 SER A C 1
ATOM 884 O O . SER A 1 113 ? 31.004 2.495 -26.635 1.00 91.88 113 SER A O 1
ATOM 886 N N . LEU A 1 114 ? 29.909 1.441 -24.979 1.00 91.62 114 LEU A N 1
ATOM 887 C CA . LEU A 1 114 ? 31.075 1.165 -24.142 1.00 91.62 114 LEU A CA 1
ATOM 888 C C . LEU A 1 114 ? 31.779 -0.156 -24.503 1.00 91.62 114 LEU A C 1
ATOM 890 O O . LEU A 1 114 ? 32.787 -0.482 -23.876 1.00 91.62 114 LEU A O 1
ATOM 894 N N . ASN A 1 115 ? 31.293 -0.899 -25.508 1.00 90.00 115 ASN A N 1
ATOM 895 C CA . ASN A 1 115 ? 31.793 -2.226 -25.891 1.00 90.00 115 ASN A CA 1
ATOM 896 C C . ASN A 1 115 ? 31.917 -3.188 -24.693 1.00 90.00 115 ASN A C 1
ATOM 898 O O . ASN A 1 115 ? 32.908 -3.913 -24.548 1.00 90.00 115 ASN A O 1
ATOM 902 N N . ILE A 1 116 ? 30.918 -3.185 -23.807 1.00 90.1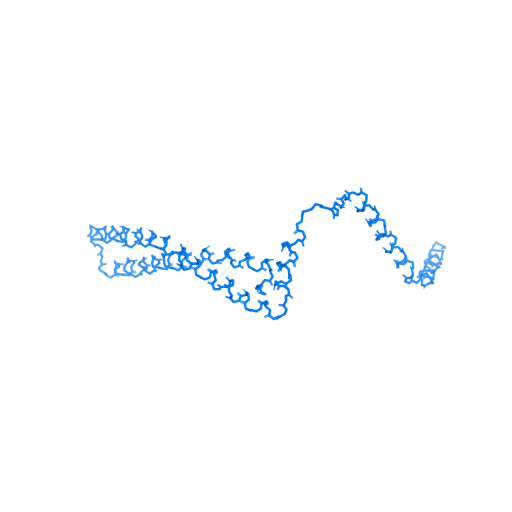9 116 ILE A N 1
ATOM 903 C CA . ILE A 1 116 ? 30.878 -4.117 -22.678 1.00 90.19 116 ILE A CA 1
ATOM 904 C C . ILE A 1 116 ? 30.777 -5.557 -23.205 1.00 90.19 116 ILE A C 1
ATOM 906 O O . ILE A 1 116 ? 30.129 -5.842 -24.210 1.00 90.19 116 ILE A O 1
ATOM 910 N N . SER A 1 117 ? 31.450 -6.493 -22.528 1.00 92.00 117 SER A N 1
ATOM 911 C CA . SER A 1 117 ? 31.414 -7.905 -22.914 1.00 92.00 117 SER A CA 1
ATOM 912 C C . SER A 1 117 ? 30.014 -8.497 -22.733 1.00 92.00 117 SER A C 1
ATOM 914 O O . SER A 1 117 ? 29.373 -8.282 -21.705 1.00 92.00 117 SER A O 1
ATOM 916 N N . TRP A 1 118 ? 29.580 -9.311 -23.697 1.00 89.56 118 TRP A N 1
ATOM 917 C CA . TRP A 1 118 ? 28.233 -9.891 -23.763 1.00 89.56 118 TRP A CA 1
ATOM 918 C C . TRP A 1 118 ? 27.791 -10.618 -22.481 1.00 89.56 118 TRP A C 1
ATOM 920 O O . TRP A 1 118 ? 26.619 -10.575 -22.120 1.00 89.56 118 TRP A O 1
ATOM 930 N N . TRP A 1 119 ? 28.714 -11.271 -21.767 1.00 93.31 119 TRP A N 1
ATOM 931 C CA . TRP A 1 119 ? 28.393 -12.000 -20.535 1.00 93.31 119 TRP A CA 1
ATOM 932 C C . TRP A 1 119 ? 28.121 -11.060 -19.354 1.00 93.31 119 TRP A C 1
ATOM 934 O O . TRP A 1 119 ? 27.330 -11.393 -18.475 1.00 93.31 119 TRP A O 1
ATOM 944 N N . LEU A 1 120 ? 28.768 -9.891 -19.326 1.00 92.62 120 LEU A N 1
ATOM 945 C CA . LEU A 1 120 ? 28.615 -8.908 -18.255 1.00 92.62 120 LEU A CA 1
ATOM 946 C C . LEU A 1 120 ? 27.348 -8.077 -18.465 1.00 92.62 120 LEU A C 1
ATOM 948 O O . LEU A 1 120 ? 26.598 -7.851 -17.517 1.00 92.62 120 LEU A O 1
ATOM 952 N N . ASP A 1 121 ? 27.098 -7.685 -19.714 1.00 92.62 121 ASP A N 1
ATOM 953 C CA . ASP A 1 121 ? 25.859 -7.039 -20.145 1.00 92.62 121 ASP A CA 1
ATOM 954 C C . ASP A 1 121 ? 24.641 -7.932 -19.856 1.00 92.62 121 ASP A C 1
ATOM 956 O O . ASP A 1 121 ? 23.726 -7.521 -19.142 1.00 92.62 121 ASP A O 1
ATOM 960 N N . GLY A 1 122 ? 24.682 -9.196 -20.290 1.00 93.50 122 GLY A N 1
ATOM 961 C CA . GLY A 1 122 ? 23.602 -10.151 -20.040 1.00 93.50 122 GLY A CA 1
ATOM 962 C C . GLY A 1 122 ? 23.370 -10.437 -18.551 1.00 93.50 122 GLY A C 1
ATOM 963 O O . GLY A 1 122 ? 22.229 -10.569 -18.115 1.00 93.50 122 GLY A O 1
ATOM 964 N N . LEU A 1 123 ? 24.426 -10.494 -17.732 1.00 95.25 123 LEU A N 1
ATOM 965 C CA . LEU A 1 123 ? 24.278 -10.718 -16.290 1.00 95.25 123 LEU A CA 1
ATOM 966 C C . LEU A 1 123 ? 23.661 -9.505 -15.580 1.00 95.25 123 LEU A C 1
ATOM 968 O O . LEU A 1 123 ? 22.729 -9.659 -14.789 1.00 95.25 123 LEU A O 1
ATOM 972 N N . LEU A 1 124 ? 24.195 -8.306 -15.824 1.00 94.81 124 LEU A N 1
ATOM 973 C CA . LEU A 1 124 ? 23.807 -7.105 -15.082 1.00 94.81 124 LEU A CA 1
ATOM 974 C C . LEU A 1 124 ? 22.520 -6.476 -15.612 1.00 94.81 124 LEU A C 1
ATOM 976 O O . LEU A 1 124 ? 21.663 -6.103 -14.813 1.00 94.81 124 LEU A O 1
ATOM 980 N N . ILE A 1 125 ? 22.386 -6.341 -16.930 1.00 93.69 125 ILE A N 1
ATOM 981 C CA . ILE A 1 125 ? 21.279 -5.610 -17.552 1.00 93.69 125 ILE A CA 1
ATOM 982 C C . ILE A 1 125 ? 20.105 -6.560 -17.807 1.00 93.69 125 ILE A C 1
ATOM 984 O O . ILE A 1 125 ? 19.011 -6.334 -17.288 1.00 93.69 125 ILE A O 1
ATOM 988 N N . ASP A 1 126 ? 20.333 -7.660 -18.525 1.00 93.88 126 ASP A N 1
ATOM 989 C CA . ASP A 1 126 ? 19.254 -8.603 -18.855 1.00 93.88 126 ASP A CA 1
ATOM 990 C C . ASP A 1 126 ? 18.857 -9.484 -17.654 1.00 93.88 126 ASP A C 1
ATOM 992 O O . ASP A 1 126 ? 17.700 -9.883 -17.525 1.00 93.88 126 ASP A O 1
ATOM 996 N N . GLY A 1 127 ? 19.797 -9.757 -16.745 1.00 94.62 127 GLY A N 1
ATOM 997 C CA . GLY A 1 127 ? 19.562 -10.517 -15.519 1.00 94.62 127 GLY A CA 1
ATOM 998 C C . GLY A 1 127 ? 19.100 -9.639 -14.359 1.00 94.62 127 GLY A C 1
ATOM 999 O O . GLY A 1 127 ? 17.916 -9.595 -14.026 1.00 94.62 127 GLY A O 1
ATOM 1000 N N . VAL A 1 128 ? 20.050 -8.964 -13.705 1.00 95.75 128 VAL A N 1
ATOM 1001 C CA . VAL A 1 128 ? 19.797 -8.251 -12.440 1.00 95.75 128 VAL A CA 1
ATOM 1002 C C . VAL A 1 128 ? 18.820 -7.094 -12.628 1.00 95.75 128 VAL A C 1
ATOM 1004 O O . VAL A 1 128 ? 17.810 -7.029 -11.927 1.00 95.75 128 VAL A O 1
ATOM 1007 N N . TYR A 1 129 ? 19.102 -6.184 -13.562 1.00 96.19 129 TYR A N 1
ATOM 1008 C CA . TYR A 1 129 ? 18.289 -4.987 -13.752 1.00 96.19 129 TYR A CA 1
ATOM 1009 C C . TYR A 1 129 ? 16.871 -5.339 -14.198 1.00 96.19 129 TYR A C 1
ATOM 1011 O O . TYR A 1 129 ? 15.917 -4.864 -13.585 1.00 96.19 129 TYR A O 1
ATOM 1019 N N . LEU A 1 130 ? 16.719 -6.198 -15.212 1.00 94.62 130 LEU A N 1
ATOM 1020 C CA . LEU A 1 130 ? 15.398 -6.583 -15.704 1.00 94.62 130 LEU A CA 1
ATOM 1021 C C . LEU A 1 130 ? 14.574 -7.273 -14.607 1.00 94.62 130 LEU A C 1
ATOM 1023 O O . LEU A 1 130 ? 13.416 -6.914 -14.399 1.00 94.62 130 LEU A O 1
ATOM 1027 N N . ALA A 1 131 ? 15.172 -8.202 -13.850 1.00 95.31 131 ALA A N 1
ATOM 1028 C CA . ALA A 1 131 ? 14.486 -8.874 -12.747 1.00 95.31 131 ALA A CA 1
ATOM 1029 C C . ALA A 1 131 ? 14.009 -7.880 -11.677 1.00 95.31 131 ALA A C 1
ATOM 1031 O O . ALA A 1 131 ? 12.850 -7.922 -11.261 1.00 95.31 131 ALA A O 1
ATOM 1032 N N . VAL A 1 132 ? 14.875 -6.950 -11.265 1.00 95.94 132 VAL A N 1
ATOM 1033 C CA . VAL A 1 132 ? 14.527 -5.918 -10.277 1.00 95.94 132 VAL A CA 1
ATOM 1034 C C . VAL A 1 132 ? 13.464 -4.966 -10.828 1.00 95.94 132 VAL A C 1
ATOM 1036 O O . VAL A 1 132 ? 12.496 -4.669 -10.130 1.00 95.94 132 VAL A O 1
ATOM 1039 N N . GLY A 1 133 ? 13.592 -4.538 -12.084 1.00 95.75 133 GLY A N 1
ATOM 1040 C CA . GLY A 1 133 ? 12.621 -3.683 -12.764 1.00 95.75 133 GLY A CA 1
ATOM 1041 C C . GLY A 1 133 ? 11.232 -4.317 -12.818 1.00 95.75 133 GLY A C 1
ATOM 1042 O O . GLY A 1 133 ? 10.247 -3.648 -12.508 1.00 95.75 133 GLY A O 1
ATOM 1043 N N . TRP A 1 134 ? 11.146 -5.617 -13.110 1.00 95.31 134 TRP A N 1
ATOM 1044 C CA . TRP A 1 134 ? 9.888 -6.368 -13.085 1.00 95.31 134 TRP A CA 1
ATOM 1045 C C . TRP A 1 134 ? 9.294 -6.484 -11.681 1.00 95.31 134 TRP A C 1
ATOM 1047 O O . TRP A 1 134 ? 8.101 -6.237 -11.506 1.00 95.31 134 TRP A O 1
ATOM 1057 N N . VAL A 1 135 ? 10.104 -6.813 -10.668 1.00 95.81 135 VAL A N 1
ATOM 1058 C CA . VAL A 1 135 ? 9.629 -6.904 -9.275 1.00 95.81 135 VAL A CA 1
ATOM 1059 C C . VAL A 1 135 ? 9.091 -5.553 -8.802 1.00 95.81 135 VAL A C 1
ATOM 1061 O O . VAL A 1 135 ? 7.981 -5.480 -8.274 1.00 95.81 135 VAL A O 1
ATOM 1064 N N . ILE A 1 136 ? 9.834 -4.471 -9.043 1.00 95.62 136 ILE A N 1
ATOM 1065 C CA . ILE A 1 136 ? 9.427 -3.116 -8.655 1.00 95.62 136 ILE A CA 1
ATOM 1066 C C . ILE A 1 136 ? 8.193 -2.666 -9.442 1.00 95.62 136 ILE A C 1
ATOM 1068 O O . ILE A 1 136 ? 7.299 -2.057 -8.868 1.00 95.62 136 ILE A O 1
ATOM 1072 N N . SER A 1 137 ? 8.097 -2.974 -10.733 1.00 95.38 137 SER A N 1
ATOM 1073 C CA . SER A 1 137 ? 6.982 -2.485 -11.552 1.00 95.38 137 SER A CA 1
ATOM 1074 C C . SER A 1 137 ? 5.696 -3.275 -11.336 1.00 95.38 137 SER A C 1
ATOM 1076 O O . SER A 1 137 ? 4.616 -2.691 -11.344 1.00 95.38 137 SER A O 1
ATOM 1078 N N . VAL A 1 138 ? 5.776 -4.592 -11.130 1.00 91.75 138 VAL A N 1
ATOM 1079 C CA . VAL A 1 138 ? 4.588 -5.462 -11.091 1.00 91.75 138 VAL A CA 1
ATOM 1080 C C . VAL A 1 138 ? 4.163 -5.816 -9.672 1.00 91.75 138 VAL A C 1
ATOM 1082 O O . VAL A 1 138 ? 2.967 -5.870 -9.398 1.00 91.75 138 VAL A O 1
ATOM 1085 N N . MET A 1 139 ? 5.106 -6.034 -8.753 1.00 93.75 139 MET A N 1
ATOM 1086 C CA . MET A 1 139 ? 4.780 -6.541 -7.411 1.00 93.75 139 MET A CA 1
ATOM 1087 C C . MET A 1 139 ? 4.612 -5.427 -6.380 1.00 93.75 139 MET A C 1
ATOM 1089 O O . MET A 1 139 ? 3.765 -5.535 -5.492 1.00 93.75 139 MET A O 1
ATOM 1093 N N . LEU A 1 140 ? 5.378 -4.340 -6.500 1.00 94.62 140 LEU A N 1
ATOM 1094 C CA . LEU A 1 140 ? 5.344 -3.248 -5.526 1.00 94.62 140 LEU A CA 1
ATOM 1095 C C . LEU A 1 140 ? 4.015 -2.468 -5.527 1.00 94.62 140 LEU A C 1
ATOM 1097 O O . LEU A 1 140 ? 3.490 -2.244 -4.436 1.00 94.62 140 LEU A O 1
ATOM 1101 N N . PRO A 1 141 ? 3.417 -2.077 -6.674 1.00 95.62 141 PRO A N 1
ATOM 1102 C CA . PRO A 1 141 ? 2.208 -1.251 -6.658 1.00 95.62 141 PRO A CA 1
ATOM 1103 C C . PRO A 1 141 ? 0.981 -1.932 -6.027 1.00 95.62 141 PRO A C 1
ATOM 1105 O O . PRO A 1 141 ? 0.322 -1.284 -5.211 1.00 95.62 141 PRO A O 1
ATOM 1108 N N . PRO A 1 142 ? 0.681 -3.222 -6.303 1.00 95.88 142 PRO A N 1
ATOM 1109 C CA . PRO A 1 142 ? -0.380 -3.932 -5.592 1.00 95.88 142 PRO A CA 1
ATOM 1110 C C . PRO A 1 142 ? -0.134 -3.988 -4.086 1.00 95.88 142 PRO A C 1
ATOM 1112 O O . PRO A 1 142 ? -1.037 -3.688 -3.314 1.00 95.88 142 PRO A O 1
ATOM 1115 N N . MET A 1 143 ? 1.087 -4.305 -3.645 1.00 95.12 143 MET A N 1
ATOM 1116 C CA . MET A 1 143 ? 1.397 -4.379 -2.212 1.00 95.12 143 MET A CA 1
ATOM 1117 C C . MET A 1 143 ? 1.278 -3.018 -1.516 1.00 95.12 143 MET A C 1
ATOM 1119 O O . MET A 1 143 ? 0.745 -2.943 -0.411 1.00 95.12 143 MET A O 1
ATOM 1123 N N . ALA A 1 144 ? 1.716 -1.943 -2.175 1.00 95.62 144 ALA A N 1
ATOM 1124 C CA . ALA A 1 144 ? 1.645 -0.585 -1.641 1.00 95.62 144 ALA A CA 1
ATOM 1125 C C . ALA A 1 144 ? 0.203 -0.104 -1.412 1.00 95.62 144 ALA A C 1
ATOM 1127 O O . ALA A 1 144 ? -0.036 0.677 -0.495 1.00 95.62 144 ALA A O 1
ATOM 1128 N N . ILE A 1 145 ? -0.752 -0.570 -2.223 1.00 95.19 145 ILE A N 1
ATOM 1129 C CA . ILE A 1 145 ? -2.182 -0.256 -2.069 1.00 95.19 145 ILE A CA 1
ATOM 1130 C C . ILE A 1 145 ? -2.855 -1.226 -1.093 1.00 95.19 145 ILE A C 1
ATOM 1132 O O . ILE A 1 145 ? -3.671 -0.812 -0.269 1.00 95.19 145 ILE A O 1
ATOM 1136 N N . PHE A 1 146 ? -2.503 -2.509 -1.169 1.00 94.88 146 PHE A N 1
ATOM 1137 C CA . PHE A 1 146 ? -3.083 -3.553 -0.333 1.00 94.88 146 PHE A CA 1
ATOM 1138 C C . PHE A 1 146 ? -2.807 -3.314 1.148 1.00 94.88 146 PHE A C 1
ATOM 1140 O O . PHE A 1 146 ? -3.721 -3.432 1.956 1.00 94.88 146 PHE A O 1
ATOM 1147 N N . PHE A 1 147 ? -1.571 -2.957 1.508 1.00 93.38 147 PHE A N 1
ATOM 1148 C CA . PHE A 1 147 ? -1.159 -2.888 2.909 1.00 93.38 147 PHE A CA 1
ATOM 1149 C C . PHE A 1 147 ? -1.946 -1.834 3.712 1.00 93.38 147 PHE A C 1
ATOM 1151 O O . PHE A 1 147 ? -2.531 -2.211 4.723 1.00 93.38 147 PHE A O 1
ATOM 1158 N N . PRO A 1 148 ? -2.086 -0.568 3.262 1.00 93.44 148 PRO A N 1
ATOM 1159 C CA . PRO A 1 148 ? -2.894 0.424 3.978 1.00 93.44 148 PRO A CA 1
ATOM 1160 C C . PRO A 1 148 ? -4.386 0.073 4.052 1.00 93.44 148 PRO A C 1
ATOM 1162 O O . PRO A 1 148 ? -5.042 0.345 5.056 1.00 93.44 148 PRO A O 1
ATOM 1165 N N . LEU A 1 149 ? -4.943 -0.521 2.990 1.00 92.44 149 LEU A N 1
ATOM 1166 C CA . LEU A 1 149 ? -6.343 -0.961 2.982 1.00 92.44 149 LEU A CA 1
ATOM 1167 C C . LEU A 1 149 ? -6.567 -2.126 3.948 1.00 92.44 149 LEU A C 1
ATOM 1169 O O . LEU A 1 149 ? -7.591 -2.167 4.626 1.00 92.44 149 LEU A O 1
ATOM 1173 N N . PHE A 1 150 ? -5.613 -3.053 4.012 1.00 90.94 150 PHE A N 1
ATOM 1174 C CA . PHE A 1 150 ? -5.640 -4.193 4.916 1.00 90.94 150 PHE A CA 1
ATOM 1175 C C . PHE A 1 150 ? -5.520 -3.755 6.378 1.00 90.94 150 PHE A C 1
ATOM 1177 O O . PHE A 1 150 ? -6.318 -4.198 7.194 1.00 90.94 150 PHE A O 1
ATOM 1184 N N . THR A 1 151 ? -4.607 -2.835 6.704 1.00 89.88 151 THR A N 1
ATOM 1185 C CA . THR A 1 151 ? -4.487 -2.309 8.076 1.00 89.88 151 THR A CA 1
ATOM 1186 C C . THR A 1 151 ? -5.742 -1.552 8.507 1.00 89.88 151 THR A C 1
ATOM 1188 O O . THR A 1 151 ? -6.184 -1.685 9.638 1.00 89.88 151 THR A O 1
ATOM 1191 N N . LEU A 1 152 ? -6.386 -0.810 7.597 1.00 87.44 152 LEU A N 1
ATOM 1192 C CA . LEU A 1 152 ? -7.660 -0.141 7.893 1.00 87.44 152 LEU A CA 1
ATOM 1193 C C . LEU A 1 152 ? -8.769 -1.168 8.186 1.00 87.44 152 LEU A C 1
ATOM 1195 O O . LEU A 1 152 ? -9.593 -0.981 9.074 1.00 87.44 152 LEU A O 1
ATOM 1199 N N . LEU A 1 153 ? -8.776 -2.275 7.449 1.00 86.25 153 LEU A N 1
ATOM 1200 C CA . LEU A 1 153 ? -9.664 -3.416 7.660 1.00 86.25 153 LEU A CA 1
ATOM 1201 C C . LEU A 1 153 ? -9.431 -4.145 8.996 1.00 86.25 153 LEU A C 1
ATOM 1203 O O . LEU A 1 153 ? -10.398 -4.578 9.630 1.00 86.25 153 LEU A O 1
ATOM 1207 N N . GLU A 1 154 ? -8.166 -4.291 9.392 1.00 87.44 154 GLU A N 1
ATOM 1208 C CA . GLU A 1 154 ? -7.725 -4.839 10.681 1.00 87.44 154 GLU A CA 1
ATOM 1209 C C . GLU A 1 154 ? -8.202 -3.943 11.833 1.00 87.44 154 GLU A C 1
ATOM 1211 O O . GLU A 1 154 ? -8.864 -4.423 12.753 1.00 87.44 154 GLU A O 1
ATOM 1216 N N . ASP A 1 155 ? -8.009 -2.624 11.719 1.00 83.44 155 ASP A N 1
ATOM 1217 C CA . ASP A 1 155 ? -8.473 -1.639 12.707 1.00 83.44 155 ASP A CA 1
ATOM 1218 C C . ASP A 1 155 ? -10.007 -1.638 12.877 1.00 83.44 155 ASP A C 1
ATOM 1220 O O . ASP A 1 155 ? -10.522 -1.348 13.959 1.00 83.44 155 ASP A O 1
ATOM 1224 N N . LEU A 1 156 ? -10.761 -1.993 11.827 1.00 76.19 156 LEU A N 1
ATOM 1225 C CA . LEU A 1 156 ? -1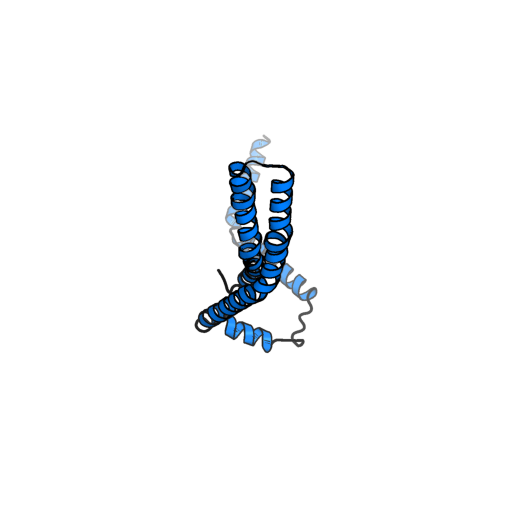2.222 -2.150 11.877 1.00 76.19 156 LEU A CA 1
ATOM 1226 C C . LEU A 1 156 ? -12.679 -3.474 12.524 1.00 76.19 156 LEU A C 1
ATOM 1228 O O . LEU A 1 156 ? -13.885 -3.699 12.656 1.00 76.19 156 LEU A O 1
ATOM 1232 N N . GLY A 1 157 ? -11.756 -4.359 12.910 1.00 70.69 157 GLY A N 1
ATOM 1233 C CA . GLY A 1 157 ? -12.055 -5.638 13.562 1.00 70.69 157 GLY A CA 1
ATOM 1234 C C . GLY A 1 157 ? -12.668 -6.698 12.640 1.00 70.69 157 GLY A C 1
ATOM 1235 O O . GLY A 1 157 ? -13.246 -7.673 13.124 1.00 70.69 157 GLY A O 1
ATOM 1236 N N . TYR A 1 158 ? -12.577 -6.513 11.317 1.00 71.06 158 TYR A N 1
ATOM 1237 C CA . TYR A 1 158 ? -13.064 -7.485 10.327 1.00 71.06 158 TYR A CA 1
ATOM 1238 C C . TYR A 1 158 ? -12.031 -8.547 9.966 1.00 71.06 158 TYR A C 1
ATOM 1240 O O . TYR A 1 158 ? -12.408 -9.643 9.547 1.00 71.06 158 TYR A O 1
ATOM 1248 N N . LEU A 1 159 ? -10.750 -8.220 10.107 1.00 66.81 159 LEU A N 1
ATOM 1249 C CA . LEU A 1 159 ? -9.644 -9.156 9.971 1.00 66.81 159 LEU A CA 1
ATOM 1250 C C . LEU A 1 159 ? -9.001 -9.333 11.357 1.00 66.81 159 LEU A C 1
ATOM 1252 O O . LEU A 1 159 ? -8.732 -8.323 12.004 1.00 66.81 159 LEU A O 1
ATOM 1256 N N . PRO A 1 160 ? -8.857 -10.579 11.849 1.00 56.94 160 PRO A N 1
ATOM 1257 C CA . PRO A 1 160 ? -8.175 -10.868 13.108 1.00 56.94 160 PRO A CA 1
ATOM 1258 C C . PRO A 1 160 ? -6.654 -10.739 13.000 1.00 56.94 160 PRO A C 1
ATOM 1260 O O . PRO A 1 160 ? -6.122 -10.879 11.873 1.00 56.94 160 PRO A O 1
#

Radius of gyration: 34.34 Å; chains: 1; bounding box: 62×32×102 Å

Sequence (160 aa):
MSNDSLSQLLNKAKHFRRDLGNKVHEDIVESIYDDAARIAKRAVDIDNKSISMGLDRAIDRVVTSRLYGFPLMMLLLTLVFWLTISGANVPSSMLATLFLDIIYPGLKSLSESLNISWWLDGLLIDGVYLAVGWVISVMLPPMAIFFPLFTLLEDLGYLP

Secondary structure (DSSP, 8-state):
--HHHHHHHHHHHHHHHHHSTTHHHHHHHHHHHHHHHHHHHHH----TTSS-TTHHHHHHHHHT-TTTHHHHHHHHHHHHHHHHHHHHHHHHHHHHIIIIIIIHHHHHHHHHHTT--HHHHIIIIIIIIHHHHHIIIIIHHHHHHHHHHHHHHHHTTS--

Foldseek 3Di:
DVVVVVVVVVVVVVVVVVVVPCVVVVVVVVVVVVVVVVVCVVVDDPPPPDDDCPVVVVVCCQCVDPVNLVVVLVVLVVVLLVCLVVVLVVQLVVLCCVQPVPVLVVLVVVCVVVVPDPVVCCCVRVNVSVVVSNCCSPVVSSCVSNVVSVVVCVVVVSPD

pLDDT: mean 84.31, std 12.9, range [48.5, 96.19]